Protein AF-A0A383RNN9-F1 (afdb_monomer)

pLDDT: mean 81.47, std 11.68, range [47.84, 96.94]

Organism: NCBI:txid1785162

InterPro domains:
  IPR000792 Transcription regulator LuxR, C-terminal [PF00196] (99-153)
  IPR000792 Transcription regulator LuxR, C-terminal [PR00038] (99-113)
  IPR000792 Transcription regulator LuxR, C-terminal [PR00038] (113-129)
  IPR000792 Transcription regulator LuxR, C-terminal [PR00038] (129-141)
  IPR000792 Transcription regulator LuxR, C-terminal [PS50043] (92-157)
  IPR000792 Transcription regulator LuxR, C-terminal [SM00421] (96-153)
  IPR000792 Transcription regulator LuxR, C-terminal [cd06170] (99-155)
  IPR001789 Signal transduction response regulator, receiver domain [PF00072] (10-79)
  IPR001789 Signal transduction response regulator, receiver domain [PS50110] (1-83)
  IPR011006 CheY-like superfamily [SSF52172] (11-90)
  IPR016032 Signal transduction response regulator, C-terminal effector [SSF46894] (86-159)
  IPR036388 Winged helix-like DNA-binding domain superfamily [G3DSA:1.10.10.10] (97-160)
  IPR039420 Transcriptional regulatory protein WalR-like [PTHR43214] (8-159)
  IPR058245 NreC/VraR/RcsB-like, phosphoacceptor receiver domain [cd17535] (2-84)

Secondary structure (DSSP, 8-state):
-HHHHT---S--SEEEEETT-SSS-TTHHHHHHHHH-TT-EEEEEESS--HHHHHHHHHTT--EEEETTS-HHHHHHHHHHHHTTTS-SSSS--S-----HHHHHHHHHHHTT--HHHHHHHHT--HHHHHHHHHHHHHHTT-SSHHHHHHHHHHTTS--

Solvent-accessible surface area (backbone atoms only — not comparable to full-atom values): 9432 Å² total; per-residue (Å²): 108,72,71,62,75,67,48,88,69,89,80,58,66,70,43,83,40,48,56,81,48,86,72,73,46,40,59,67,41,40,51,56,49,37,71,76,35,68,83,31,42,31,36,36,35,28,90,66,88,51,65,66,62,50,53,53,32,45,76,55,61,34,75,48,77,45,58,70,83,52,53,71,67,59,51,48,49,53,55,49,61,75,36,36,88,84,40,66,76,82,75,54,82,80,64,85,71,83,67,51,74,70,36,48,57,51,49,44,42,44,52,74,65,52,50,52,64,56,47,9,66,76,68,79,42,53,47,68,58,38,51,52,41,50,53,52,45,27,58,62,71,73,40,92,44,73,66,53,40,36,50,52,34,47,75,70,64,77,40,134

Nearest PDB structures (foldseek):
  6ifh-assembly1_A  TM=8.738E-01  e=1.481E-04  Paenisporosarcina sp. TG-14
  1zy2-assembly1_A  TM=8.550E-01  e=2.489E-04  Aquifex aeolicus
  3nns-assembly3_B  TM=8.525E-01  e=3.727E-04  Thermotoga maritima
  3rqi-assembly1_A-2  TM=5.486E-01  e=4.935E-06  Burkholderia pseudomallei 1710b
  1p2f-assembly1_A  TM=5.521E-01  e=1.569E-04  Thermotoga maritima

Structure (mmCIF, N/CA/C/O backbone):
data_AF-A0A383RNN9-F1
#
_entry.id   AF-A0A383RNN9-F1
#
loop_
_atom_site.group_PDB
_atom_site.id
_atom_site.type_symbol
_atom_site.label_atom_id
_atom_site.label_alt_id
_atom_site.label_comp_id
_atom_site.label_asym_id
_atom_site.label_entity_id
_atom_site.label_seq_id
_atom_site.pdbx_PDB_ins_code
_atom_site.Cartn_x
_atom_site.Cartn_y
_atom_site.Cartn_z
_atom_site.occupancy
_atom_site.B_iso_or_equiv
_atom_site.auth_seq_id
_atom_site.auth_comp_id
_atom_site.auth_asym_id
_atom_site.auth_atom_id
_atom_site.pdbx_PDB_model_num
ATOM 1 N N . MET A 1 1 ? -21.471 2.173 5.912 1.00 65.31 1 MET A N 1
ATOM 2 C CA . MET A 1 1 ? -21.075 0.902 6.572 1.00 65.31 1 MET A CA 1
ATOM 3 C C . MET A 1 1 ? -21.895 -0.293 6.120 1.00 65.31 1 MET A C 1
ATOM 5 O O . MET A 1 1 ? -21.310 -1.337 5.870 1.00 65.31 1 MET A O 1
ATOM 9 N N . GLU A 1 2 ? -23.207 -0.150 5.945 1.00 62.84 2 GLU A N 1
ATOM 10 C CA . GLU A 1 2 ? -24.088 -1.228 5.462 1.00 62.84 2 GLU A CA 1
ATOM 11 C C . GLU A 1 2 ? -23.604 -1.869 4.150 1.00 62.84 2 GLU A C 1
ATOM 13 O O . GLU A 1 2 ? -23.540 -3.087 4.049 1.00 62.84 2 GLU A O 1
ATOM 18 N N . GLN A 1 3 ? -23.133 -1.070 3.184 1.00 64.00 3 GLN A N 1
ATOM 19 C CA . GLN A 1 3 ? -22.551 -1.592 1.938 1.00 64.00 3 GLN A CA 1
ATOM 20 C C . GLN A 1 3 ? -21.273 -2.420 2.147 1.00 64.00 3 GLN A C 1
ATOM 22 O O . GLN A 1 3 ? -21.029 -3.360 1.397 1.00 64.00 3 GLN A O 1
ATOM 27 N N . ALA A 1 4 ? -20.467 -2.107 3.168 1.00 62.75 4 ALA A N 1
ATOM 28 C CA . ALA A 1 4 ? -19.276 -2.891 3.482 1.00 62.75 4 ALA A CA 1
ATOM 29 C C . ALA A 1 4 ? -19.662 -4.265 4.048 1.00 62.75 4 ALA A C 1
ATOM 31 O O . ALA A 1 4 ? -19.042 -5.256 3.687 1.00 62.75 4 ALA A O 1
ATOM 32 N N . LEU A 1 5 ? -20.724 -4.349 4.858 1.00 64.25 5 LEU A N 1
ATOM 33 C CA . LEU A 1 5 ? -21.243 -5.621 5.383 1.00 64.25 5 LEU A CA 1
ATOM 34 C C . LEU A 1 5 ? -21.828 -6.528 4.288 1.00 64.25 5 LEU A C 1
ATOM 36 O O . LEU A 1 5 ? -21.866 -7.744 4.458 1.00 64.25 5 LEU A O 1
ATOM 40 N N . LEU A 1 6 ? -22.242 -5.945 3.161 1.00 69.31 6 LEU A N 1
ATOM 41 C CA . LEU A 1 6 ? -22.685 -6.672 1.968 1.00 69.31 6 LEU A CA 1
ATOM 42 C C . LEU A 1 6 ? -21.517 -7.154 1.088 1.00 69.31 6 LEU A C 1
ATOM 44 O O . LEU A 1 6 ? -21.751 -7.810 0.073 1.00 69.31 6 LEU A O 1
ATOM 48 N N . CYS A 1 7 ? -20.268 -6.834 1.444 1.00 71.25 7 CYS A N 1
ATOM 49 C CA . CYS A 1 7 ? -19.098 -7.272 0.693 1.00 71.25 7 CYS A CA 1
ATOM 50 C C . CYS A 1 7 ? -18.999 -8.810 0.710 1.00 71.25 7 CYS A C 1
ATOM 52 O O . CYS A 1 7 ? -18.993 -9.403 1.792 1.00 71.25 7 CYS A O 1
ATOM 54 N N . PRO A 1 8 ? -18.852 -9.472 -0.455 1.00 70.94 8 PRO A N 1
ATOM 55 C CA . PRO A 1 8 ? -18.735 -10.929 -0.537 1.00 70.94 8 PRO A CA 1
ATOM 56 C C . PRO A 1 8 ? -17.374 -11.457 -0.048 1.00 70.94 8 PRO A C 1
ATOM 58 O O . PRO A 1 8 ? -17.100 -12.647 -0.167 1.00 70.94 8 PRO A O 1
ATOM 61 N N . CYS A 1 9 ? -16.496 -10.591 0.470 1.00 68.25 9 CYS A N 1
ATOM 62 C CA . CYS A 1 9 ? -15.192 -10.992 0.976 1.00 68.25 9 CYS A CA 1
ATOM 63 C C . CYS A 1 9 ? -15.332 -11.741 2.309 1.00 68.25 9 CYS A C 1
ATOM 65 O O . CYS A 1 9 ? -15.779 -11.179 3.312 1.00 68.25 9 CYS A O 1
ATOM 67 N N . GLU A 1 10 ? -14.917 -13.007 2.327 1.00 67.62 10 GLU A N 1
ATOM 68 C CA . GLU A 1 10 ? -14.985 -13.855 3.522 1.00 67.62 10 GLU A CA 1
ATOM 69 C C . GLU A 1 10 ? -13.901 -13.512 4.556 1.00 67.62 10 GLU A C 1
ATOM 71 O O . GLU A 1 10 ? -14.145 -13.645 5.753 1.00 67.62 10 GLU A O 1
ATOM 76 N N . ALA A 1 11 ? -12.742 -13.002 4.119 1.00 77.38 11 ALA A N 1
ATOM 77 C CA . ALA A 1 11 ? -11.606 -12.695 4.987 1.00 77.38 11 ALA A CA 1
ATOM 78 C C . ALA A 1 11 ? -11.118 -11.251 4.800 1.00 77.38 11 ALA A C 1
ATOM 80 O O . ALA A 1 11 ? -10.516 -10.897 3.784 1.00 77.38 11 ALA A O 1
ATOM 81 N N . VAL A 1 12 ? -11.352 -10.415 5.812 1.00 85.00 12 VAL A N 1
ATOM 82 C CA . VAL A 1 12 ? -10.860 -9.035 5.871 1.00 85.00 12 VAL A CA 1
ATOM 83 C C . VAL A 1 12 ? -9.862 -8.915 7.015 1.00 85.00 12 VAL A C 1
ATOM 85 O O . VAL A 1 12 ? -10.172 -9.251 8.151 1.00 85.00 12 VAL A O 1
ATOM 88 N N . HIS A 1 13 ? -8.666 -8.416 6.709 1.00 85.19 13 HIS A N 1
ATOM 89 C CA . HIS A 1 13 ? -7.578 -8.263 7.681 1.00 85.19 13 HIS A CA 1
ATOM 90 C C . HIS A 1 13 ? -7.480 -6.834 8.229 1.00 85.19 13 HIS A C 1
ATOM 92 O O . HIS A 1 13 ? -7.060 -6.629 9.364 1.00 85.19 13 HIS A O 1
ATOM 98 N N . LEU A 1 14 ? -7.891 -5.842 7.431 1.00 88.06 14 LEU A N 1
ATOM 99 C CA . LEU A 1 14 ? -7.887 -4.430 7.795 1.00 88.06 14 LEU A CA 1
ATOM 100 C C . LEU A 1 14 ? -9.132 -3.731 7.250 1.00 88.06 14 LEU A C 1
ATOM 102 O O . LEU A 1 14 ? -9.497 -3.898 6.087 1.00 88.06 14 LEU A O 1
ATOM 106 N N . LEU A 1 15 ? -9.737 -2.905 8.093 1.00 88.44 15 LEU A N 1
ATOM 107 C CA . LEU A 1 15 ? -10.866 -2.041 7.794 1.00 88.44 15 LEU A CA 1
ATOM 108 C C . LEU A 1 15 ? -10.440 -0.592 8.023 1.00 88.44 15 LEU A C 1
ATOM 110 O O . LEU A 1 15 ? -10.034 -0.231 9.126 1.00 88.44 15 LEU A O 1
ATOM 114 N N . LEU A 1 16 ? -10.553 0.232 6.981 1.00 86.81 16 LEU A N 1
ATOM 115 C CA . LEU A 1 16 ? -10.416 1.684 7.075 1.00 86.81 16 LEU A CA 1
ATOM 116 C C . LEU A 1 16 ? -11.815 2.286 7.187 1.00 86.81 16 LEU A C 1
ATOM 118 O O . LEU A 1 16 ? -12.605 2.183 6.247 1.00 86.81 16 LEU A O 1
ATOM 122 N N . VAL A 1 17 ? -12.135 2.882 8.334 1.00 84.69 17 VAL A N 1
ATOM 123 C CA . VAL A 1 17 ? -13.491 3.359 8.640 1.00 84.69 17 VAL A CA 1
ATOM 124 C C . VAL A 1 17 ? -13.475 4.860 8.861 1.00 84.69 17 VAL A C 1
ATOM 126 O O . VAL A 1 17 ? -12.834 5.356 9.779 1.00 84.69 17 VAL A O 1
ATOM 129 N N . ASP A 1 18 ? -14.194 5.600 8.028 1.00 82.12 18 ASP A N 1
ATOM 130 C CA . ASP A 1 18 ? -14.348 7.040 8.204 1.00 82.12 18 ASP A CA 1
ATOM 131 C C . ASP A 1 18 ? -15.207 7.353 9.443 1.00 82.12 18 ASP A C 1
ATOM 133 O O . ASP A 1 18 ? -16.307 6.819 9.591 1.00 82.12 18 ASP A O 1
ATOM 137 N N . VAL A 1 19 ? -14.720 8.233 10.323 1.00 74.25 19 VAL A N 1
ATOM 138 C CA . VAL A 1 19 ? -15.441 8.662 11.538 1.00 74.25 19 VAL A CA 1
ATOM 139 C C . VAL A 1 19 ? -16.725 9.433 11.203 1.00 74.25 19 VAL A C 1
ATOM 141 O O . VAL A 1 19 ? -17.685 9.384 11.967 1.00 74.25 19 VAL A O 1
ATOM 144 N N . GLN A 1 20 ? -16.760 10.131 10.063 1.00 69.31 20 GLN A N 1
ATOM 145 C CA . GLN A 1 20 ? -17.871 10.996 9.644 1.00 69.31 20 GLN A CA 1
ATOM 146 C C . GLN A 1 20 ? -18.803 10.341 8.613 1.00 69.31 20 GLN A C 1
ATOM 148 O O . GLN A 1 20 ? -19.512 11.043 7.895 1.00 69.31 20 GLN A O 1
ATOM 153 N N . LEU A 1 21 ? -18.812 9.011 8.502 1.00 66.38 21 LEU A N 1
ATOM 154 C CA . LEU A 1 21 ? -19.793 8.324 7.659 1.00 66.38 21 LEU A CA 1
ATOM 155 C C . LEU A 1 21 ? -21.216 8.602 8.171 1.00 66.38 21 LEU A C 1
ATOM 157 O O . LEU A 1 21 ? -21.563 8.217 9.285 1.00 66.38 21 LEU A O 1
ATOM 161 N N . GLU A 1 22 ? -22.035 9.261 7.346 1.00 51.06 22 GLU A N 1
ATOM 162 C CA . GLU A 1 22 ? -23.464 9.453 7.610 1.00 51.06 22 GLU A CA 1
ATOM 163 C C . GLU A 1 22 ? -24.179 8.087 7.674 1.00 51.06 22 GLU A C 1
ATOM 165 O O . GLU A 1 22 ? -23.984 7.229 6.806 1.00 51.06 22 GLU A O 1
ATOM 170 N N . GLY A 1 23 ? -24.987 7.867 8.718 1.00 60.28 23 GLY A N 1
ATOM 171 C CA . GLY A 1 23 ? -25.663 6.594 9.001 1.00 60.28 23 GLY A CA 1
ATOM 172 C C . GLY A 1 23 ? -25.393 6.101 10.426 1.00 60.28 23 GLY A C 1
ATOM 173 O O . GLY A 1 23 ? -25.299 6.914 11.343 1.00 60.28 23 GLY A O 1
ATOM 174 N N . LEU A 1 24 ? -25.269 4.777 10.615 1.00 56.41 24 LEU A N 1
ATOM 175 C CA . LEU A 1 24 ? -24.720 4.184 11.849 1.00 56.41 24 LEU A CA 1
ATOM 176 C C . LEU A 1 24 ? -23.430 4.923 12.206 1.00 56.41 24 LEU A C 1
ATOM 178 O O . LEU A 1 24 ? -22.524 4.976 11.367 1.00 56.41 24 LEU A O 1
ATOM 182 N N . SER A 1 25 ? -23.355 5.508 13.404 1.00 64.06 25 SER A N 1
ATOM 183 C CA . SER A 1 25 ? -22.188 6.306 13.776 1.00 64.06 25 SER A CA 1
ATOM 184 C C . SER A 1 25 ? -20.930 5.448 13.620 1.00 64.06 25 SER A C 1
ATOM 186 O O . SER A 1 25 ? -20.942 4.256 13.944 1.00 64.06 25 SER A O 1
ATOM 188 N N . GLY A 1 26 ? -19.838 6.023 13.101 1.00 61.16 26 GLY A N 1
ATOM 189 C CA . GLY A 1 26 ? -18.608 5.272 12.815 1.00 61.16 26 GLY A CA 1
ATOM 190 C C . GLY A 1 26 ? -18.100 4.442 14.004 1.00 61.16 26 GLY A C 1
ATOM 191 O O . GLY A 1 26 ? -17.418 3.449 13.787 1.00 61.16 26 GLY A O 1
ATOM 192 N N . LEU A 1 27 ? -18.490 4.805 15.235 1.00 66.75 27 LEU A N 1
ATOM 193 C CA . LEU A 1 27 ? -18.241 4.088 16.488 1.00 66.75 27 LEU A CA 1
ATOM 194 C C . LEU A 1 27 ? -19.153 2.864 16.701 1.00 66.75 27 LEU A C 1
ATOM 196 O O . LEU A 1 27 ? -18.645 1.770 16.937 1.00 66.75 27 LEU A O 1
ATOM 200 N N . GLU A 1 28 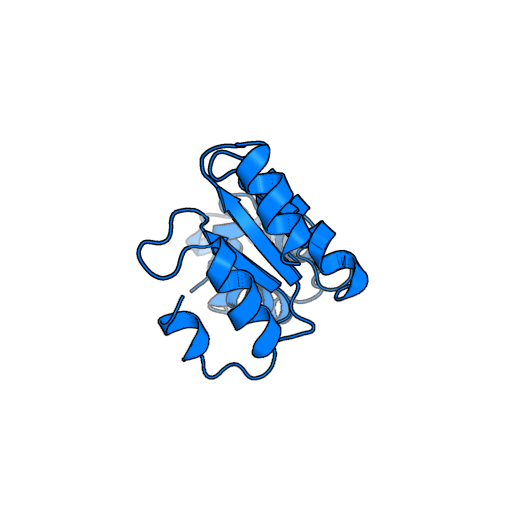? -20.479 3.004 16.577 1.00 71.44 28 GLU A N 1
ATOM 201 C CA . GLU A 1 28 ? -21.433 1.870 16.640 1.00 71.44 28 GLU A CA 1
ATOM 202 C C . GLU A 1 28 ? -21.135 0.832 15.555 1.00 71.44 28 GLU A C 1
ATOM 204 O O . GLU A 1 28 ? -21.287 -0.379 15.729 1.00 71.44 28 GLU A O 1
ATOM 209 N N . GLY A 1 29 ? -20.630 1.331 14.436 1.00 75.81 29 GLY A N 1
ATOM 210 C CA . GLY A 1 29 ? -20.143 0.542 13.341 1.00 75.81 29 GLY A CA 1
ATOM 211 C C . GLY A 1 29 ? -18.996 -0.414 13.666 1.00 75.81 29 GLY A C 1
ATOM 212 O O . GLY A 1 29 ? -18.948 -1.507 13.100 1.00 75.81 29 GLY A O 1
ATOM 213 N N . ILE A 1 30 ? -18.081 -0.036 14.565 1.00 81.00 30 ILE A N 1
ATOM 214 C CA . ILE A 1 30 ? -16.917 -0.867 14.916 1.00 81.00 30 ILE A CA 1
ATOM 215 C C . ILE A 1 30 ? -17.392 -2.194 15.502 1.00 81.00 30 ILE A C 1
ATOM 217 O O . ILE A 1 30 ? -16.905 -3.248 15.097 1.00 81.00 30 ILE A O 1
ATOM 221 N N . ALA A 1 31 ? -18.386 -2.155 16.393 1.00 79.94 31 ALA A N 1
ATOM 222 C CA . ALA A 1 31 ? -18.934 -3.352 17.021 1.00 79.94 31 ALA A CA 1
ATOM 223 C C . ALA A 1 31 ? -19.532 -4.319 15.984 1.00 79.94 31 ALA A C 1
ATOM 225 O O . ALA A 1 31 ? -19.246 -5.515 16.014 1.00 79.94 31 ALA A O 1
ATOM 226 N N . LEU A 1 32 ? -20.295 -3.801 15.015 1.00 81.50 32 LEU A N 1
ATOM 227 C CA . LEU A 1 32 ? -20.882 -4.606 13.936 1.00 81.50 32 LEU A CA 1
ATOM 228 C C . LEU A 1 32 ? -19.814 -5.196 13.006 1.00 81.50 32 LEU A C 1
ATOM 230 O O . LEU A 1 32 ? -19.891 -6.363 12.617 1.00 81.50 32 LEU A O 1
ATOM 234 N N . LEU A 1 33 ? -18.791 -4.408 12.670 1.00 84.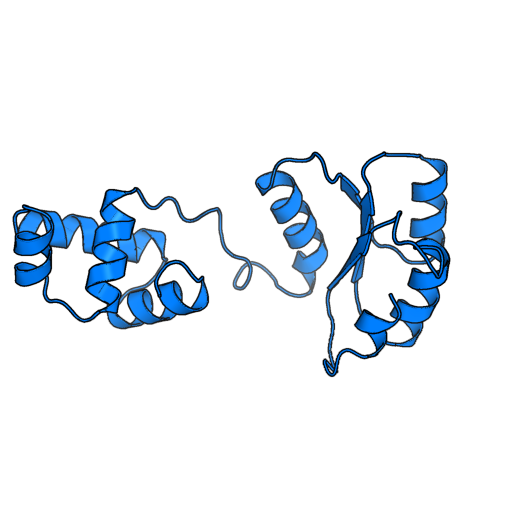62 33 LEU A N 1
ATOM 235 C CA . LEU A 1 33 ? -17.665 -4.871 11.861 1.00 84.62 33 LEU A CA 1
ATOM 236 C C . LEU A 1 33 ? -16.877 -5.970 12.572 1.00 84.62 33 LEU A C 1
ATOM 238 O O . LEU A 1 33 ? -16.565 -6.984 11.955 1.00 84.62 33 LEU A O 1
ATOM 242 N N . LYS A 1 34 ? -16.609 -5.801 13.869 1.00 82.69 34 LYS A N 1
ATOM 243 C CA . LYS A 1 34 ? -15.944 -6.803 14.706 1.00 82.69 34 LYS A CA 1
ATOM 244 C C . LYS A 1 34 ? -16.790 -8.059 14.897 1.00 82.69 34 LYS A C 1
ATOM 246 O O . LYS A 1 34 ? -16.234 -9.146 14.976 1.00 82.69 34 LYS A O 1
ATOM 251 N N . GLN A 1 35 ? -18.116 -7.955 14.908 1.00 84.75 35 GLN A N 1
ATOM 252 C CA . GLN A 1 35 ? -18.985 -9.132 14.936 1.00 84.75 35 GLN A CA 1
ATOM 253 C C . GLN A 1 35 ? -18.879 -9.951 13.639 1.00 84.75 35 GLN A C 1
ATOM 255 O O . GLN A 1 35 ? -18.911 -11.180 13.684 1.00 84.75 35 GLN A O 1
ATOM 260 N N . ARG A 1 36 ? -18.747 -9.284 12.483 1.00 85.12 36 ARG A N 1
ATOM 261 C CA . ARG A 1 36 ? -18.620 -9.952 11.178 1.00 85.12 36 ARG A CA 1
ATOM 262 C C . ARG A 1 36 ? -17.208 -10.471 10.909 1.00 85.12 36 ARG A C 1
ATOM 264 O O . ARG A 1 36 ? -17.067 -11.586 10.412 1.00 85.12 36 ARG A O 1
ATOM 271 N N . TRP A 1 37 ? -16.193 -9.678 11.237 1.00 88.44 37 TRP A N 1
ATOM 272 C CA . TRP A 1 37 ? -14.777 -10.004 11.079 1.00 88.44 37 TRP A CA 1
ATOM 273 C C . TRP A 1 37 ? -14.024 -9.749 12.399 1.00 88.44 37 TRP A C 1
ATOM 275 O O . TRP A 1 37 ? -13.409 -8.693 12.565 1.00 88.44 37 TRP A O 1
ATOM 285 N N . PRO A 1 38 ? -14.050 -10.705 13.348 1.00 86.62 38 PRO A N 1
ATOM 286 C CA . PRO A 1 38 ? -13.451 -10.535 14.680 1.00 86.62 38 PRO A CA 1
ATOM 287 C C . PRO A 1 38 ? -11.954 -10.209 14.650 1.00 86.62 38 PRO A C 1
ATOM 289 O O . PRO A 1 38 ? -11.483 -9.315 15.362 1.00 86.62 38 PRO A O 1
ATOM 292 N N . GLU A 1 39 ? -11.236 -10.877 13.747 1.00 86.19 39 GLU A N 1
ATOM 293 C CA . GLU A 1 39 ? -9.788 -10.747 13.553 1.00 86.19 39 GLU A CA 1
ATOM 294 C C . GLU A 1 39 ? -9.395 -9.503 12.738 1.00 86.19 39 GLU A C 1
ATOM 296 O O . GLU A 1 39 ? -8.220 -9.142 12.678 1.00 86.19 39 GLU A O 1
ATOM 301 N N . ALA A 1 40 ? -10.354 -8.810 12.109 1.00 88.25 40 ALA A N 1
ATOM 302 C CA . ALA A 1 40 ? -10.041 -7.639 11.302 1.00 88.25 40 ALA A CA 1
ATOM 303 C C . ALA A 1 40 ? -9.549 -6.492 12.184 1.00 88.25 40 ALA A C 1
ATOM 305 O O . ALA A 1 40 ? -10.188 -6.100 13.168 1.00 88.25 40 ALA A O 1
ATOM 306 N N . LYS A 1 41 ? -8.432 -5.891 11.798 1.00 88.81 41 LYS A N 1
ATOM 307 C CA . LYS A 1 41 ? -7.927 -4.664 12.406 1.00 88.81 41 LYS A CA 1
ATOM 308 C C . LYS A 1 41 ? -8.776 -3.495 11.925 1.00 88.81 41 LYS A C 1
ATOM 310 O O . LYS A 1 41 ? -9.094 -3.416 10.744 1.00 88.81 41 LYS A O 1
ATOM 315 N N . VAL A 1 42 ? -9.163 -2.590 12.820 1.00 88.94 42 VAL A N 1
ATOM 316 C CA . VAL A 1 42 ? -10.001 -1.433 12.469 1.00 88.94 42 VAL A CA 1
ATOM 317 C C . VAL A 1 42 ? -9.194 -0.161 12.687 1.00 88.94 42 VAL A C 1
ATOM 319 O O . VAL A 1 42 ? -8.851 0.159 13.821 1.00 88.94 42 VAL A O 1
ATOM 322 N N . LEU A 1 43 ? -8.882 0.557 11.612 1.00 89.00 43 LEU A N 1
ATOM 323 C CA . LEU A 1 43 ? -8.263 1.879 11.667 1.00 89.00 43 LEU A CA 1
ATOM 324 C C . LEU A 1 43 ? -9.301 2.932 11.292 1.00 89.00 43 LEU A C 1
ATOM 326 O O . LEU A 1 43 ? -9.907 2.884 10.219 1.00 89.00 43 LEU A O 1
ATOM 330 N N . MET A 1 44 ? -9.487 3.898 12.180 1.00 85.69 44 MET A N 1
ATOM 331 C CA . MET A 1 44 ? -10.413 4.998 11.966 1.00 85.69 44 MET A CA 1
ATOM 332 C C . MET A 1 44 ? -9.743 6.095 11.141 1.00 85.69 44 MET A C 1
ATOM 334 O O . MET A 1 44 ? -8.589 6.439 11.367 1.00 85.69 44 MET A O 1
ATOM 338 N N . VAL A 1 45 ? -10.465 6.681 10.197 1.00 85.94 45 VAL A N 1
ATOM 339 C CA . VAL A 1 45 ? -9.977 7.746 9.322 1.00 85.94 45 VAL A CA 1
ATOM 340 C C . VAL A 1 45 ? -10.754 9.017 9.640 1.00 85.94 45 VAL A C 1
ATOM 342 O O . VAL A 1 45 ? -11.969 9.075 9.454 1.00 85.94 45 VAL A O 1
ATOM 345 N N . SER A 1 46 ? -10.068 10.052 10.125 1.00 80.56 46 SER A N 1
ATOM 346 C CA . SER A 1 46 ? -10.710 11.288 10.592 1.00 80.56 46 SER A CA 1
ATOM 347 C C . SER A 1 46 ? -10.073 12.542 10.003 1.00 80.56 46 SER A C 1
ATOM 349 O O . SER A 1 46 ? -8.873 12.585 9.746 1.00 80.56 46 SER A O 1
ATOM 351 N N . ALA A 1 47 ? -10.880 13.585 9.800 1.00 75.12 47 ALA A N 1
ATOM 352 C CA . ALA A 1 47 ? -10.387 14.920 9.458 1.00 75.12 47 ALA A CA 1
ATOM 353 C C . ALA A 1 47 ? -9.900 15.707 10.692 1.00 75.12 47 ALA A C 1
ATOM 355 O O . ALA A 1 47 ? -9.114 16.640 10.544 1.00 75.12 47 ALA A O 1
ATOM 356 N N . SER A 1 48 ? -10.348 15.335 11.896 1.00 69.50 48 SER A N 1
ATOM 357 C CA . SER A 1 48 ? -9.966 15.957 13.169 1.00 69.50 48 SER A CA 1
ATOM 358 C C . SER A 1 48 ? -9.484 14.913 14.181 1.00 69.50 48 SER A C 1
ATOM 360 O O . SER A 1 48 ? -9.947 13.772 14.195 1.00 69.50 48 SER A O 1
ATOM 362 N N . GLN A 1 49 ? -8.550 15.304 15.046 1.00 66.75 49 GLN A N 1
ATOM 363 C CA . GLN A 1 49 ? -8.021 14.465 16.128 1.00 66.75 49 GLN A CA 1
ATOM 364 C C . GLN A 1 49 ? -8.731 14.779 17.450 1.00 66.75 49 GLN A C 1
ATOM 366 O O . GLN A 1 49 ? -8.103 15.181 18.427 1.00 66.75 49 GLN A O 1
ATOM 371 N N . ASP A 1 50 ? -10.061 14.678 17.469 1.00 76.62 50 ASP A N 1
ATOM 372 C CA . ASP A 1 50 ? -10.806 14.843 18.718 1.00 76.62 50 ASP A CA 1
ATOM 373 C C . ASP A 1 50 ? -10.462 13.695 19.679 1.00 76.62 50 ASP A C 1
ATOM 375 O O . ASP A 1 50 ? -10.804 12.536 19.435 1.00 76.62 50 ASP A O 1
ATOM 379 N N . ALA A 1 51 ? -9.795 14.033 20.784 1.00 76.50 51 ALA A N 1
ATOM 380 C CA . ALA A 1 51 ? -9.324 13.078 21.778 1.00 76.50 51 ALA A CA 1
ATOM 381 C C . ALA A 1 51 ? -10.451 12.204 22.355 1.00 76.50 51 ALA A C 1
ATOM 383 O O . ALA A 1 51 ? -10.222 11.026 22.627 1.00 76.50 51 ALA A O 1
ATOM 384 N N . LYS A 1 52 ? -11.674 12.738 22.493 1.00 78.88 52 LYS A N 1
ATOM 385 C CA . LYS A 1 52 ? -12.809 11.968 23.027 1.00 78.88 52 LYS A CA 1
ATOM 386 C C . LYS A 1 52 ? -13.276 10.901 22.049 1.00 78.88 52 LYS A C 1
ATOM 388 O O . LYS A 1 52 ? -13.513 9.766 22.450 1.00 78.88 52 LYS A O 1
ATOM 393 N N . LEU A 1 53 ? -13.372 11.249 20.765 1.00 76.00 53 LEU A N 1
ATOM 394 C CA . LEU A 1 53 ? -13.704 10.280 19.718 1.00 76.00 53 LEU A CA 1
ATOM 395 C C . LEU A 1 53 ? -12.613 9.214 19.595 1.00 76.00 53 LEU A C 1
ATOM 397 O O . LEU A 1 53 ? -12.917 8.043 19.366 1.00 76.00 53 LEU A O 1
ATOM 401 N N . MET A 1 54 ? -11.354 9.613 19.791 1.00 77.69 54 MET A N 1
ATOM 402 C CA . MET A 1 54 ? -10.228 8.687 19.782 1.00 77.69 54 MET A CA 1
ATOM 403 C C . MET A 1 54 ? -10.315 7.649 20.896 1.00 77.69 54 MET A C 1
ATOM 405 O O . MET A 1 54 ? -10.269 6.448 20.631 1.00 77.69 54 MET A O 1
ATOM 409 N N . GLU A 1 55 ? -10.503 8.105 22.130 1.00 80.94 55 GLU A N 1
ATOM 410 C CA . GLU A 1 55 ? -10.644 7.239 23.300 1.00 80.94 55 GLU A CA 1
ATOM 411 C C . GLU A 1 55 ? -11.839 6.279 23.166 1.00 80.94 55 GLU A C 1
ATOM 413 O O . GLU A 1 55 ? -11.725 5.078 23.437 1.00 80.94 55 GLU A O 1
ATOM 418 N N . GLN A 1 56 ? -12.973 6.783 22.673 1.00 78.94 56 GLN A N 1
ATOM 419 C CA . GLN A 1 56 ? -14.173 5.977 22.457 1.00 78.94 56 GLN A CA 1
ATOM 420 C C . GLN A 1 56 ? -13.960 4.876 21.414 1.00 78.94 56 GLN A C 1
ATOM 422 O O . GLN A 1 56 ? -14.333 3.730 21.662 1.00 78.94 56 GLN A O 1
ATOM 427 N N . ALA A 1 57 ? -13.339 5.172 20.269 1.00 79.88 57 ALA A N 1
ATOM 428 C CA . ALA A 1 57 ? -13.121 4.146 19.250 1.00 79.88 57 ALA A CA 1
ATOM 429 C C . ALA A 1 57 ? -12.141 3.066 19.711 1.00 79.88 57 ALA A C 1
ATOM 431 O O . ALA A 1 57 ? -12.369 1.888 19.440 1.00 79.88 57 ALA A O 1
ATOM 432 N N . LEU A 1 58 ? -11.073 3.450 20.420 1.00 82.56 58 LEU A N 1
ATOM 433 C CA . LEU A 1 58 ? -10.119 2.494 20.988 1.00 82.56 58 LEU A CA 1
ATOM 434 C C . LEU A 1 58 ? -10.822 1.543 21.965 1.00 82.56 58 LEU A C 1
ATOM 436 O O . LEU A 1 58 ? -10.644 0.330 21.882 1.00 82.56 58 LEU A O 1
ATOM 440 N N . THR A 1 59 ? -11.693 2.078 22.825 1.00 83.44 59 THR A N 1
ATOM 441 C CA . THR A 1 59 ? -12.496 1.278 23.768 1.00 83.44 59 THR A CA 1
ATOM 442 C C . THR A 1 59 ? -13.422 0.289 23.051 1.00 83.44 59 THR A C 1
ATOM 444 O O . THR A 1 59 ? -13.655 -0.814 23.540 1.00 83.44 59 THR A O 1
ATOM 447 N N . LEU A 1 60 ? -13.920 0.653 21.867 1.00 81.75 60 LEU A N 1
ATOM 448 C CA . LEU A 1 60 ? -14.778 -0.192 21.031 1.00 81.75 60 LEU A CA 1
ATOM 449 C C . LEU A 1 60 ? -14.000 -1.182 20.144 1.00 81.75 60 LEU A C 1
ATOM 451 O O . LEU A 1 60 ? -14.614 -1.936 19.389 1.00 81.75 60 LEU A O 1
ATOM 455 N N . GLY A 1 61 ? -12.668 -1.216 20.238 1.00 81.81 61 GLY A N 1
ATOM 456 C CA . GLY A 1 61 ? -11.822 -2.178 19.530 1.00 81.81 61 GLY A CA 1
ATOM 457 C C . GLY A 1 61 ? -11.218 -1.670 18.220 1.00 81.81 61 GLY A C 1
ATOM 458 O O . GLY A 1 61 ? -10.745 -2.484 17.418 1.00 81.81 61 GLY A O 1
ATOM 459 N N . ALA A 1 62 ? -11.207 -0.353 17.989 1.00 85.62 62 ALA A N 1
ATOM 460 C CA . ALA A 1 62 ? -10.319 0.228 16.989 1.00 85.62 62 ALA A CA 1
ATOM 461 C C . ALA A 1 62 ? -8.856 0.045 17.410 1.00 85.62 62 ALA A C 1
ATOM 463 O O . ALA A 1 62 ? -8.501 0.142 18.580 1.00 85.62 62 ALA A O 1
ATOM 464 N N . MET A 1 63 ? -7.998 -0.187 16.426 1.00 85.81 63 MET A N 1
ATOM 465 C CA . MET A 1 63 ? -6.553 -0.269 16.599 1.00 85.81 63 MET A CA 1
ATOM 466 C C . MET A 1 63 ? -5.902 1.113 16.678 1.00 85.81 63 MET A C 1
ATOM 468 O O . MET A 1 63 ? -4.864 1.269 17.312 1.00 85.81 63 MET A O 1
ATOM 472 N N . GLY A 1 64 ? -6.481 2.112 16.012 1.00 83.44 64 GLY A N 1
ATOM 473 C CA . GLY A 1 64 ? -5.870 3.430 15.905 1.00 83.44 64 GLY A CA 1
ATOM 474 C C . GLY A 1 64 ? -6.578 4.348 14.919 1.00 83.44 64 GLY A C 1
ATOM 475 O O . GLY A 1 64 ? -7.662 4.036 14.417 1.00 83.44 64 GLY A O 1
ATOM 476 N N . PHE A 1 65 ? -5.941 5.488 14.657 1.00 84.44 65 PHE A N 1
ATOM 477 C CA . PHE A 1 65 ? -6.478 6.581 13.853 1.00 84.44 65 PHE A CA 1
ATOM 478 C C . PHE A 1 65 ? -5.485 7.044 12.799 1.00 84.44 65 PHE A C 1
ATOM 480 O O . PHE A 1 65 ? -4.305 7.184 13.089 1.00 84.44 65 PHE A O 1
ATOM 487 N N . ILE A 1 66 ? -5.999 7.361 11.616 1.00 85.50 66 ILE A N 1
ATOM 488 C CA . ILE A 1 66 ? -5.284 8.003 10.519 1.00 85.50 66 ILE A CA 1
ATOM 489 C C . ILE A 1 66 ? -5.933 9.362 10.261 1.00 85.50 66 ILE A C 1
ATOM 491 O O . ILE A 1 66 ? -7.160 9.482 10.154 1.00 85.50 66 ILE A O 1
ATOM 495 N N . CYS A 1 67 ? -5.108 10.395 10.114 1.00 82.38 67 CYS A N 1
ATOM 496 C CA . CYS A 1 67 ? -5.590 11.720 9.755 1.00 82.38 67 CYS A CA 1
ATOM 497 C C . CYS A 1 67 ? -5.732 11.842 8.230 1.00 82.38 67 CYS A C 1
ATOM 499 O O . CYS A 1 67 ? -4.779 11.609 7.490 1.00 82.38 67 CYS A O 1
ATOM 501 N N . LYS A 1 68 ? -6.901 12.268 7.736 1.00 82.38 68 LYS A N 1
ATOM 502 C CA . LYS A 1 68 ? -7.174 12.436 6.290 1.00 82.38 68 LYS A CA 1
ATOM 503 C C . LYS A 1 68 ? -6.256 13.450 5.605 1.00 82.38 68 LYS A C 1
ATOM 505 O O . LYS A 1 68 ? -6.111 13.418 4.389 1.00 82.38 68 LYS A O 1
ATOM 510 N N . THR A 1 69 ? -5.682 14.370 6.374 1.00 80.81 69 THR A N 1
ATOM 511 C CA . THR A 1 69 ? -4.795 15.431 5.880 1.00 80.81 69 THR A CA 1
ATOM 512 C C . THR A 1 69 ? -3.318 15.041 5.904 1.00 80.81 69 THR A C 1
ATOM 514 O O . THR A 1 69 ? -2.476 15.832 5.479 1.00 80.81 69 THR A O 1
ATOM 517 N N . GLU A 1 70 ? -2.975 13.847 6.398 1.00 79.06 70 GLU A N 1
ATOM 518 C CA . GLU A 1 70 ? -1.598 13.365 6.353 1.00 79.06 70 GLU A CA 1
ATOM 519 C C . GLU A 1 70 ? -1.141 13.046 4.932 1.00 79.06 70 GLU A C 1
ATOM 521 O O . GLU A 1 70 ? -1.930 12.767 4.028 1.00 79.06 70 GLU A O 1
ATOM 526 N N . SER A 1 71 ? 0.179 13.077 4.734 1.00 81.00 71 SER A N 1
ATOM 527 C CA . SER A 1 71 ? 0.756 12.71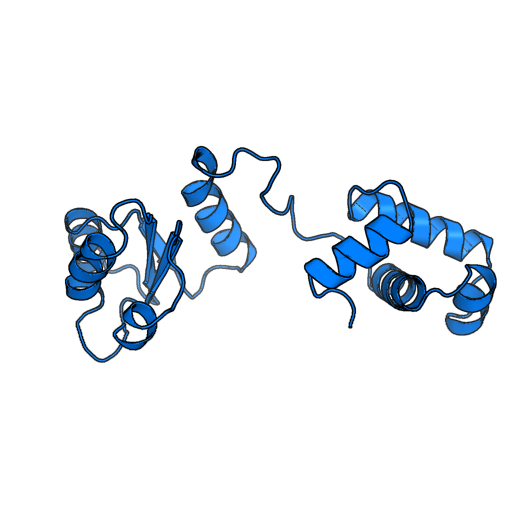2 3.449 1.00 81.00 71 SER A CA 1
ATOM 528 C C . SER A 1 71 ? 0.474 11.237 3.121 1.00 81.00 71 SER A C 1
ATOM 530 O O . SER A 1 71 ? 0.440 10.395 4.025 1.00 81.00 71 SER A O 1
ATOM 532 N N . PRO A 1 72 ? 0.354 10.873 1.831 1.00 78.94 72 PRO A N 1
ATOM 533 C CA . PRO A 1 72 ? 0.166 9.481 1.425 1.00 78.94 72 PRO A CA 1
ATOM 534 C C . PRO A 1 72 ? 1.225 8.531 2.001 1.00 78.94 72 PRO A C 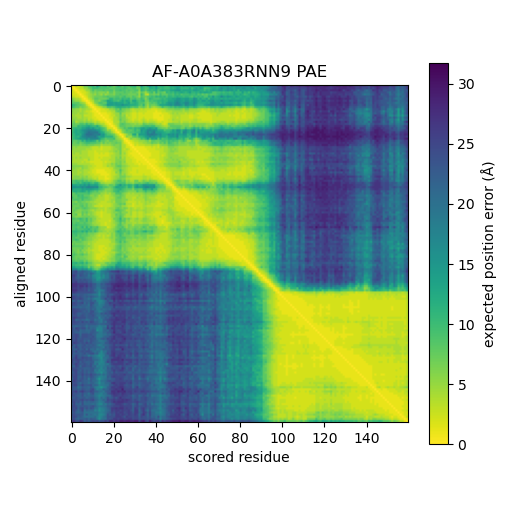1
ATOM 536 O O . PRO A 1 72 ? 0.924 7.388 2.327 1.00 78.94 72 PRO A O 1
ATOM 539 N N . GLN A 1 73 ? 2.463 9.005 2.177 1.00 74.94 73 GLN A N 1
ATOM 540 C CA . GLN A 1 73 ? 3.554 8.224 2.763 1.00 74.94 73 GLN A CA 1
ATOM 541 C C . GLN A 1 73 ? 3.323 7.929 4.252 1.00 74.94 73 GLN A C 1
ATOM 543 O O . GLN A 1 73 ? 3.583 6.812 4.692 1.00 74.94 73 GLN A O 1
ATOM 548 N N . ARG A 1 74 ? 2.816 8.904 5.021 1.00 77.75 74 ARG A N 1
ATOM 549 C CA . ARG A 1 74 ? 2.432 8.728 6.434 1.00 77.75 74 ARG A CA 1
ATOM 550 C C . ARG A 1 74 ? 1.269 7.751 6.577 1.00 77.75 74 ARG A C 1
ATOM 552 O O . ARG A 1 74 ? 1.291 6.914 7.474 1.00 77.75 74 ARG A O 1
ATOM 559 N N . LEU A 1 75 ? 0.281 7.847 5.691 1.00 82.50 75 LEU A N 1
ATOM 560 C CA . LEU A 1 75 ? -0.873 6.949 5.677 1.00 82.50 75 LEU A CA 1
ATOM 561 C C . LEU A 1 75 ? -0.441 5.508 5.375 1.00 82.50 75 LEU A C 1
ATOM 563 O O . LEU A 1 75 ? -0.815 4.584 6.094 1.00 82.50 75 LEU A O 1
ATOM 567 N N . LEU A 1 76 ? 0.402 5.321 4.356 1.00 81.12 76 LEU A N 1
ATOM 568 C CA . LEU A 1 76 ? 0.956 4.009 4.022 1.00 81.12 76 LEU A CA 1
ATOM 569 C C . LEU A 1 76 ? 1.783 3.429 5.168 1.00 81.12 76 LEU A C 1
ATOM 571 O O . LEU A 1 76 ? 1.636 2.246 5.457 1.00 81.12 76 LEU A O 1
ATOM 575 N N . ALA A 1 77 ? 2.608 4.239 5.837 1.00 79.12 77 ALA A N 1
ATOM 576 C CA . ALA A 1 77 ? 3.396 3.787 6.981 1.00 79.12 77 ALA A CA 1
ATOM 577 C C . ALA A 1 77 ? 2.506 3.253 8.116 1.00 79.12 77 ALA A C 1
ATOM 579 O O . ALA A 1 77 ? 2.760 2.162 8.609 1.00 79.12 77 ALA A O 1
ATOM 580 N N . GLN A 1 78 ? 1.421 3.956 8.455 1.00 82.69 78 GLN A N 1
ATOM 581 C CA . GLN A 1 78 ? 0.487 3.529 9.506 1.00 82.69 78 GLN A CA 1
ATOM 582 C C . GLN A 1 78 ? -0.284 2.257 9.140 1.00 82.69 78 GLN A C 1
ATOM 584 O O . GLN A 1 78 ? -0.462 1.376 9.975 1.00 82.69 78 GLN A O 1
ATOM 589 N N . ILE A 1 79 ? -0.714 2.126 7.882 1.00 84.81 79 ILE A N 1
ATOM 590 C CA . ILE A 1 79 ? -1.346 0.890 7.395 1.00 84.81 79 ILE A CA 1
ATOM 591 C C . ILE A 1 79 ? -0.361 -0.281 7.456 1.00 84.81 79 ILE A C 1
ATOM 593 O O . ILE A 1 79 ? -0.723 -1.376 7.873 1.00 84.81 79 ILE A O 1
ATOM 597 N N . THR A 1 80 ? 0.882 -0.042 7.040 1.00 82.19 80 THR A N 1
ATOM 598 C CA . THR A 1 80 ? 1.963 -1.036 7.032 1.00 82.19 80 THR A CA 1
ATOM 599 C C . THR A 1 80 ? 2.274 -1.500 8.450 1.00 82.19 80 THR A C 1
ATOM 601 O O . THR A 1 80 ? 2.328 -2.698 8.700 1.00 82.19 80 THR A O 1
ATOM 604 N N . GLU A 1 81 ? 2.405 -0.562 9.388 1.00 82.62 81 GLU A N 1
ATOM 605 C CA . GLU A 1 81 ? 2.624 -0.836 10.809 1.00 82.62 81 GLU A CA 1
ATOM 606 C C . GLU A 1 81 ? 1.471 -1.642 11.412 1.00 82.62 81 GLU A C 1
ATOM 608 O O . GLU A 1 81 ? 1.699 -2.666 12.054 1.00 82.62 81 GLU A O 1
ATOM 613 N N . ALA A 1 82 ? 0.227 -1.249 11.128 1.00 83.56 82 ALA A N 1
ATOM 614 C CA . ALA A 1 82 ? -0.949 -1.980 11.584 1.00 83.56 82 ALA A CA 1
ATOM 615 C C . ALA A 1 82 ? -1.003 -3.413 11.041 1.00 83.56 82 ALA A C 1
ATOM 617 O O . ALA A 1 82 ? -1.609 -4.272 11.668 1.00 83.56 82 ALA A O 1
ATOM 618 N N . LEU A 1 83 ? -0.387 -3.689 9.894 1.00 83.69 83 LEU A N 1
ATOM 619 C CA . LEU A 1 83 ? -0.395 -4.994 9.238 1.00 83.69 83 LEU A CA 1
ATOM 620 C C . LEU A 1 83 ? 0.886 -5.813 9.446 1.00 83.69 83 LEU A C 1
ATOM 622 O O . LEU A 1 83 ? 0.962 -6.931 8.939 1.00 83.69 83 LEU A O 1
ATOM 626 N N . ALA A 1 84 ? 1.881 -5.288 10.161 1.00 80.25 84 ALA A N 1
ATOM 627 C CA . ALA A 1 84 ? 3.233 -5.847 10.196 1.00 80.25 84 ALA A CA 1
ATOM 628 C C . ALA A 1 84 ? 3.323 -7.269 10.787 1.00 80.25 84 ALA A C 1
ATOM 630 O O . ALA A 1 84 ? 4.183 -8.052 10.396 1.00 80.25 84 ALA A O 1
ATOM 631 N N . ASP A 1 85 ? 2.430 -7.617 11.709 1.00 78.62 85 ASP A N 1
ATOM 632 C CA . ASP A 1 85 ? 2.291 -8.952 12.307 1.00 78.62 85 ASP A CA 1
ATOM 633 C C . ASP A 1 85 ? 1.606 -9.972 11.380 1.00 78.62 85 ASP A C 1
ATOM 635 O O . ASP A 1 85 ? 1.896 -11.164 11.454 1.00 78.62 85 ASP A O 1
ATOM 639 N N . LEU A 1 86 ? 0.713 -9.510 10.503 1.00 74.00 86 LEU A N 1
ATOM 640 C CA . LEU A 1 86 ? -0.009 -10.335 9.530 1.00 74.00 86 LEU A CA 1
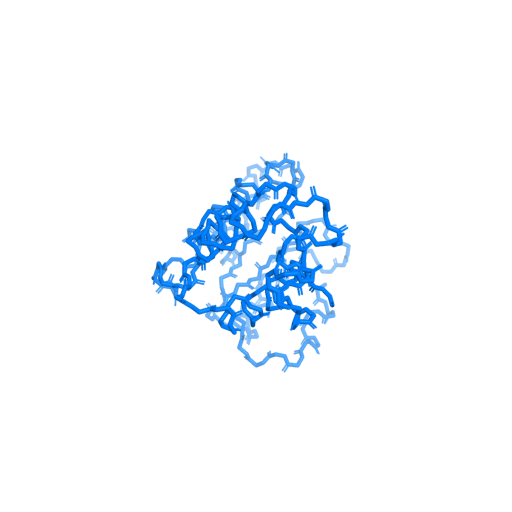ATOM 641 C C . LEU A 1 86 ? 0.782 -10.514 8.229 1.00 74.00 86 LEU A C 1
ATOM 643 O O . LEU A 1 86 ? 0.678 -11.547 7.569 1.00 74.00 86 LEU A O 1
ATOM 647 N N . TRP A 1 87 ? 1.586 -9.515 7.870 1.00 67.56 87 TRP A N 1
ATOM 648 C CA . TRP A 1 87 ? 2.441 -9.507 6.688 1.00 67.56 87 TRP A CA 1
ATOM 649 C C . TRP A 1 87 ? 3.857 -9.056 7.053 1.00 67.56 87 TRP A C 1
ATOM 651 O O . TRP A 1 87 ? 4.230 -7.920 6.752 1.00 67.56 87 TRP A O 1
ATOM 661 N N . PRO A 1 88 ? 4.673 -9.932 7.663 1.00 58.59 88 PRO A N 1
ATOM 662 C CA . PRO A 1 88 ? 6.066 -9.618 7.952 1.00 58.59 88 PRO A CA 1
ATOM 663 C C . PRO A 1 88 ? 6.823 -9.347 6.644 1.00 58.59 88 PRO A C 1
ATOM 665 O O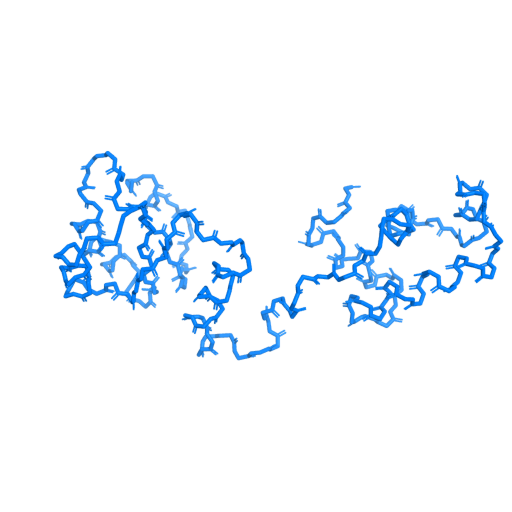 . PRO A 1 88 ? 6.989 -10.264 5.849 1.00 58.59 88 PRO A O 1
ATOM 668 N N . ASP A 1 89 ? 7.207 -8.080 6.431 1.00 54.97 89 ASP A N 1
ATOM 669 C CA . ASP A 1 89 ? 8.149 -7.432 5.482 1.00 54.97 89 ASP A CA 1
ATOM 670 C C . ASP A 1 89 ? 8.285 -7.902 4.006 1.00 54.97 89 ASP A C 1
ATOM 672 O O . ASP A 1 89 ? 8.668 -7.112 3.140 1.00 54.97 89 ASP A O 1
ATOM 676 N N . GLU A 1 90 ? 7.986 -9.151 3.657 1.00 53.47 90 GLU A N 1
ATOM 677 C CA . GLU A 1 90 ? 8.073 -9.692 2.294 1.00 53.47 90 GLU A CA 1
ATOM 678 C C . GLU A 1 90 ? 6.907 -9.261 1.393 1.00 53.47 90 GLU A C 1
ATOM 680 O O . GLU A 1 90 ? 7.046 -9.260 0.171 1.00 53.47 90 GLU A O 1
ATOM 685 N N . HIS A 1 91 ? 5.767 -8.877 1.977 1.00 50.84 91 HIS A N 1
ATOM 686 C CA . HIS A 1 91 ? 4.516 -8.645 1.240 1.00 50.84 91 HIS A CA 1
ATOM 687 C C . HIS A 1 91 ? 4.061 -7.181 1.193 1.00 50.84 91 HIS A C 1
ATOM 689 O O . HIS A 1 91 ? 3.154 -6.846 0.427 1.00 50.84 91 HIS A O 1
ATOM 695 N N . LEU A 1 92 ? 4.685 -6.303 1.979 1.00 50.00 92 LEU A N 1
ATOM 696 C CA . LEU A 1 92 ? 4.396 -4.873 1.962 1.00 50.00 92 LEU A CA 1
ATOM 697 C C . LEU A 1 92 ? 5.198 -4.212 0.829 1.00 50.00 92 LEU A C 1
ATOM 699 O O . LEU A 1 92 ? 6.384 -4.508 0.665 1.00 50.00 92 LEU A O 1
ATOM 703 N N . PRO A 1 93 ? 4.590 -3.332 0.012 1.00 47.84 93 PRO A N 1
ATOM 704 C CA . PRO A 1 93 ? 5.313 -2.645 -1.050 1.00 47.84 93 PRO A CA 1
ATOM 705 C C . PRO A 1 93 ? 6.426 -1.779 -0.438 1.00 47.84 93 PRO A C 1
ATOM 707 O O . PRO A 1 93 ? 6.175 -0.718 0.133 1.00 47.84 93 PRO A O 1
ATOM 710 N N . LYS A 1 94 ? 7.670 -2.261 -0.539 1.00 52.62 94 LYS A N 1
ATOM 711 C CA . LYS A 1 94 ? 8.876 -1.583 -0.051 1.00 52.62 94 LYS A CA 1
ATOM 712 C C . LYS A 1 94 ? 9.062 -0.250 -0.768 1.00 52.62 94 LYS A C 1
ATOM 714 O O . LYS A 1 94 ? 9.535 -0.242 -1.897 1.00 52.62 94 LYS A O 1
ATOM 719 N N . ALA A 1 95 ? 8.768 0.849 -0.067 1.00 56.41 95 ALA A N 1
ATOM 720 C CA . ALA A 1 95 ? 8.902 2.237 -0.520 1.00 56.41 95 ALA A CA 1
ATOM 721 C C . ALA A 1 95 ? 8.144 2.557 -1.834 1.00 56.41 95 ALA A C 1
ATOM 723 O O . ALA A 1 95 ? 7.886 1.689 -2.665 1.00 56.41 95 ALA A O 1
ATOM 724 N N . PRO A 1 96 ? 7.756 3.822 -2.080 1.00 58.00 96 PRO A N 1
ATOM 725 C CA . PRO A 1 96 ? 7.264 4.191 -3.401 1.00 58.00 96 PRO A CA 1
ATOM 726 C C . PRO A 1 96 ? 8.351 3.866 -4.431 1.00 58.00 96 PRO A C 1
ATOM 728 O O . PRO A 1 96 ? 9.482 4.343 -4.310 1.00 58.00 96 PRO A O 1
ATOM 731 N N . LEU A 1 97 ? 8.006 3.040 -5.423 1.00 66.88 97 LEU A N 1
ATOM 732 C CA . LEU A 1 97 ? 8.878 2.699 -6.542 1.00 66.88 97 LEU A CA 1
ATOM 733 C C . LEU A 1 97 ? 9.434 3.989 -7.149 1.00 66.88 97 LEU A C 1
ATOM 735 O O . LEU A 1 97 ? 8.702 4.779 -7.746 1.00 66.88 97 LEU A O 1
ATOM 739 N N . LYS A 1 98 ? 10.738 4.224 -6.979 1.00 74.94 98 LYS A N 1
ATOM 740 C CA . LYS A 1 98 ? 11.421 5.417 -7.494 1.00 74.94 98 LYS A CA 1
ATOM 741 C C . LYS A 1 98 ? 11.751 5.245 -8.975 1.00 74.94 98 LYS A C 1
ATOM 743 O O . LYS A 1 98 ? 12.916 5.266 -9.364 1.00 74.94 98 LYS A O 1
ATOM 748 N N . LEU A 1 99 ? 10.726 5.047 -9.796 1.00 87.00 99 LEU A N 1
ATOM 749 C CA . LEU A 1 99 ? 10.871 5.078 -11.244 1.00 87.00 99 LEU A CA 1
ATOM 750 C C . LEU A 1 99 ? 10.844 6.533 -11.724 1.00 87.00 99 LEU A C 1
ATOM 752 O O . LEU A 1 99 ? 9.984 7.327 -11.344 1.00 87.00 99 LEU A O 1
ATOM 756 N N . THR A 1 100 ? 11.805 6.891 -12.565 1.00 90.38 100 THR A N 1
ATOM 757 C CA . THR A 1 100 ? 11.817 8.170 -13.287 1.00 90.38 100 THR A CA 1
ATOM 758 C C . THR A 1 100 ? 10.766 8.154 -14.405 1.00 90.38 100 THR A C 1
ATOM 760 O O . THR A 1 100 ? 10.422 7.072 -14.889 1.00 90.38 100 THR A O 1
ATOM 763 N N . PRO A 1 101 ? 10.294 9.318 -14.894 1.00 89.62 101 PRO A N 1
ATOM 764 C CA . PRO A 1 101 ? 9.336 9.373 -16.006 1.00 89.62 101 PRO A CA 1
ATOM 765 C C . PRO A 1 101 ? 9.778 8.545 -17.222 1.00 89.62 101 PRO A C 1
ATOM 767 O O . PRO A 1 101 ? 9.001 7.781 -17.786 1.00 89.62 101 PRO A O 1
ATOM 770 N N . ARG A 1 102 ? 11.076 8.589 -17.546 1.00 91.94 102 ARG A N 1
ATOM 771 C CA . ARG A 1 102 ? 11.652 7.813 -18.648 1.00 91.94 102 ARG A CA 1
ATOM 772 C C . ARG A 1 102 ? 11.606 6.302 -18.415 1.00 91.94 102 ARG A C 1
ATOM 774 O O . ARG A 1 102 ? 11.428 5.538 -19.355 1.00 91.94 102 ARG A O 1
ATOM 781 N N . GLN A 1 103 ? 11.776 5.854 -17.173 1.00 93.31 103 GLN A N 1
ATOM 782 C CA . GLN A 1 103 ? 11.665 4.435 -16.828 1.00 93.31 103 GLN A CA 1
ATOM 783 C C . GLN A 1 103 ? 10.212 3.952 -16.890 1.00 93.31 103 GLN A C 1
ATOM 785 O O . GLN A 1 103 ? 9.992 2.822 -17.311 1.00 93.31 103 GLN A O 1
ATOM 790 N N . TYR A 1 104 ? 9.231 4.801 -16.561 1.00 92.44 104 TYR A N 1
ATOM 791 C CA . TYR A 1 104 ? 7.814 4.489 -16.779 1.00 92.44 1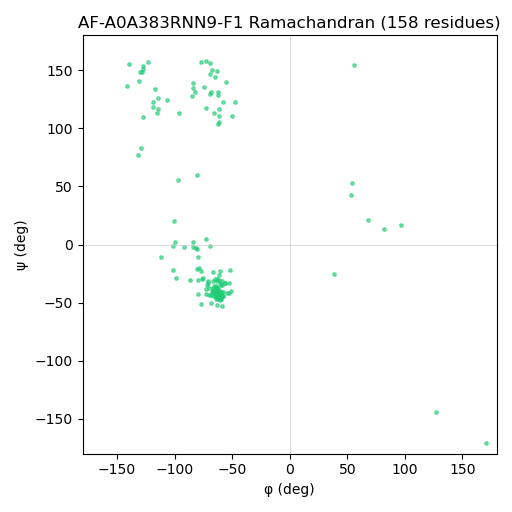04 TYR A CA 1
ATOM 792 C C . TYR A 1 104 ? 7.489 4.291 -18.263 1.00 92.44 104 TYR A C 1
ATOM 794 O O . TYR A 1 104 ? 6.873 3.290 -18.615 1.00 92.44 104 TYR A O 1
ATOM 802 N N . GLU A 1 105 ? 7.963 5.180 -19.141 1.00 93.81 105 GLU A N 1
ATOM 803 C CA . GLU A 1 105 ? 7.802 5.021 -20.597 1.00 93.81 105 GLU A CA 1
ATOM 804 C C . GLU A 1 105 ? 8.407 3.700 -21.097 1.00 93.81 105 GLU A C 1
ATOM 806 O O . GLU A 1 105 ? 7.801 2.974 -21.886 1.00 93.81 105 GLU A O 1
ATOM 811 N N . VAL A 1 106 ? 9.607 3.357 -20.618 1.00 94.88 106 VAL A N 1
ATOM 812 C CA . VAL A 1 106 ? 10.263 2.087 -20.961 1.00 94.88 106 VAL A CA 1
ATOM 813 C C . VAL A 1 106 ? 9.478 0.891 -20.415 1.00 94.88 106 VAL A C 1
ATOM 815 O O . VAL A 1 106 ? 9.342 -0.105 -21.124 1.00 94.88 106 VAL A O 1
ATOM 818 N N . LEU A 1 107 ? 8.950 0.976 -19.193 1.00 93.94 107 LEU A N 1
ATOM 819 C CA . LEU A 1 107 ? 8.157 -0.079 -18.560 1.00 93.94 107 LEU A CA 1
ATOM 820 C C . LEU A 1 107 ? 6.847 -0.349 -19.313 1.00 93.94 107 LEU A C 1
ATOM 822 O O . LEU A 1 107 ? 6.490 -1.511 -19.503 1.00 93.94 107 LEU A O 1
ATOM 826 N N . ASP A 1 108 ? 6.177 0.696 -19.796 1.00 93.94 108 ASP A N 1
ATOM 827 C CA . ASP A 1 108 ? 4.954 0.579 -20.596 1.00 93.94 108 ASP A CA 1
ATOM 828 C C . ASP A 1 108 ? 5.213 -0.137 -21.932 1.00 93.94 108 ASP A C 1
ATOM 830 O O . ASP A 1 108 ? 4.534 -1.096 -22.302 1.00 93.94 108 ASP A O 1
ATOM 834 N N . LEU A 1 109 ? 6.289 0.235 -22.629 1.00 94.38 109 LEU A N 1
ATOM 835 C CA . LEU A 1 109 ? 6.660 -0.428 -23.881 1.00 94.38 109 LEU A CA 1
ATOM 836 C C . LEU A 1 109 ? 7.187 -1.857 -23.660 1.00 94.38 109 LEU A C 1
ATOM 838 O O . LEU A 1 109 ? 6.982 -2.734 -24.505 1.00 94.38 109 LEU A O 1
ATOM 842 N N . LEU A 1 110 ? 7.848 -2.1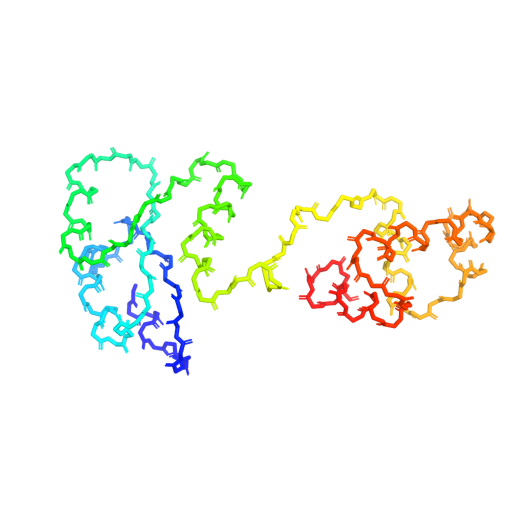16 -22.528 1.00 92.69 110 LEU A N 1
ATOM 843 C CA . LEU A 1 110 ? 8.223 -3.468 -22.105 1.00 92.69 110 LEU A CA 1
ATOM 844 C C . LEU A 1 110 ? 6.988 -4.344 -21.875 1.00 92.69 110 LEU A C 1
ATOM 846 O O . LEU A 1 110 ? 7.000 -5.501 -22.305 1.00 92.69 110 LEU A O 1
ATOM 850 N N . HIS A 1 111 ? 5.953 -3.795 -21.226 1.00 91.44 111 HIS A N 1
ATOM 851 C CA . HIS A 1 111 ? 4.676 -4.462 -20.968 1.00 91.44 111 HIS A CA 1
ATOM 852 C C . HIS A 1 111 ? 3.970 -4.863 -22.270 1.00 91.44 111 HIS A C 1
ATOM 854 O O . HIS A 1 111 ? 3.505 -5.993 -22.396 1.00 91.44 111 HIS A O 1
ATOM 860 N N . GLN A 1 112 ? 4.016 -3.998 -23.285 1.00 91.50 112 GLN A N 1
ATOM 861 C CA . GLN A 1 112 ? 3.520 -4.274 -24.641 1.00 91.50 112 GLN A CA 1
ATOM 862 C C . GLN A 1 112 ? 4.353 -5.321 -25.418 1.00 91.50 112 GLN A C 1
ATOM 864 O O . GLN A 1 112 ? 4.051 -5.628 -26.571 1.00 91.50 112 GLN A O 1
ATOM 869 N N . GLY A 1 113 ? 5.429 -5.859 -24.833 1.00 92.38 113 GLY A N 1
ATOM 870 C CA . GLY A 1 113 ? 6.260 -6.894 -25.452 1.00 92.38 113 GLY A CA 1
ATOM 871 C C . GLY A 1 113 ? 7.298 -6.374 -26.452 1.00 92.38 113 GLY A C 1
ATOM 872 O O . GLY A 1 113 ? 7.897 -7.171 -27.176 1.00 92.38 113 GLY A O 1
ATOM 873 N N . LEU A 1 114 ? 7.567 -5.063 -26.502 1.00 94.44 114 LEU A N 1
ATOM 874 C CA . LEU A 1 114 ? 8.525 -4.516 -27.466 1.00 94.44 114 LEU A CA 1
ATOM 875 C C . LEU A 1 114 ? 9.972 -4.921 -27.143 1.00 94.44 114 LEU A C 1
ATOM 877 O O . LEU A 1 114 ? 10.390 -5.038 -25.987 1.00 94.44 114 LEU A O 1
ATOM 881 N N . SER A 1 115 ? 10.776 -5.101 -28.191 1.00 95.38 115 SER A N 1
ATOM 882 C CA . SER A 1 115 ? 12.222 -5.308 -28.066 1.00 95.38 115 SER A CA 1
ATOM 883 C C . SER A 1 115 ? 12.951 -3.993 -27.771 1.00 95.38 115 SER A C 1
ATOM 885 O O . SER A 1 115 ? 12.480 -2.920 -28.148 1.00 95.38 115 SER A O 1
ATOM 887 N N . ASN A 1 116 ? 14.147 -4.059 -27.174 1.00 95.50 116 ASN A N 1
ATOM 888 C CA . ASN A 1 116 ? 14.937 -2.863 -26.840 1.00 95.50 116 ASN A CA 1
ATOM 889 C C . ASN A 1 116 ? 15.214 -1.978 -28.066 1.00 95.50 116 ASN A C 1
ATOM 891 O O . ASN A 1 116 ? 15.224 -0.755 -27.962 1.00 95.50 116 ASN A O 1
ATOM 895 N N . LYS A 1 117 ? 15.365 -2.596 -29.243 1.00 95.69 117 LYS A N 1
ATOM 896 C CA . LYS A 1 117 ? 15.526 -1.898 -30.521 1.00 95.69 117 LYS A CA 1
ATOM 897 C C . LYS A 1 117 ? 14.283 -1.091 -30.910 1.00 95.69 117 LYS A C 1
ATOM 899 O O . LYS A 1 117 ? 14.412 0.035 -31.382 1.00 95.69 117 LYS A O 1
ATOM 904 N N . LEU A 1 118 ? 13.083 -1.649 -30.729 1.00 96.56 118 LEU A N 1
ATOM 905 C CA . LEU A 1 118 ? 11.827 -0.949 -31.027 1.00 96.56 118 LEU A CA 1
ATOM 906 C C . LEU A 1 118 ? 11.522 0.136 -29.992 1.00 96.56 118 LEU A C 1
ATOM 908 O O . LEU A 1 118 ? 11.087 1.219 -30.371 1.00 96.56 118 LEU A O 1
ATOM 912 N N . ILE A 1 119 ? 11.808 -0.127 -28.714 1.00 96.19 119 ILE A N 1
ATOM 913 C CA . ILE A 1 119 ? 11.706 0.866 -27.636 1.00 96.19 119 ILE A CA 1
ATOM 914 C C . ILE A 1 119 ? 12.624 2.055 -27.932 1.00 96.19 119 ILE A C 1
ATOM 916 O O . ILE A 1 119 ? 12.178 3.196 -27.875 1.00 96.19 119 ILE A O 1
ATOM 920 N N . GLY A 1 120 ? 13.873 1.791 -28.330 1.00 96.94 120 GLY A N 1
ATOM 921 C CA . GLY A 1 120 ? 14.833 2.835 -28.692 1.00 96.94 120 GLY A CA 1
ATOM 922 C C . GLY A 1 120 ? 14.326 3.716 -29.828 1.00 96.94 120 GLY A C 1
ATOM 923 O O . GLY A 1 120 ? 14.344 4.934 -29.719 1.00 96.94 120 GLY A O 1
ATOM 924 N N . ARG A 1 121 ? 13.752 3.112 -30.874 1.00 96.12 121 ARG A N 1
ATOM 925 C CA . ARG A 1 121 ? 13.127 3.867 -31.973 1.00 96.12 121 ARG A CA 1
ATOM 926 C C . ARG A 1 121 ? 11.933 4.712 -31.528 1.00 96.12 121 ARG A C 1
ATOM 928 O O . ARG A 1 121 ? 11.764 5.808 -32.040 1.00 96.12 121 ARG A O 1
ATOM 935 N N . ARG A 1 122 ? 11.096 4.208 -30.614 1.00 96.19 122 ARG A N 1
ATOM 936 C CA . ARG A 1 122 ? 9.903 4.926 -30.128 1.00 96.19 122 ARG A CA 1
ATOM 937 C C . ARG A 1 122 ? 10.240 6.102 -29.220 1.00 96.19 122 ARG A C 1
ATOM 939 O O . ARG A 1 122 ? 9.521 7.091 -29.238 1.00 96.19 122 ARG A O 1
ATOM 946 N N . LEU A 1 123 ? 11.295 5.965 -28.423 1.00 94.94 123 LEU A N 1
ATOM 947 C CA . LEU A 1 123 ? 11.694 6.958 -27.427 1.00 94.94 123 LEU A CA 1
ATOM 948 C C . LEU A 1 123 ? 12.839 7.863 -27.896 1.00 94.94 123 LEU A C 1
ATOM 950 O O . LEU A 1 123 ? 13.285 8.699 -27.115 1.00 94.94 123 LEU A O 1
ATOM 954 N N . ASP A 1 124 ? 13.314 7.692 -29.132 1.00 95.88 124 ASP A N 1
ATOM 955 C CA . ASP A 1 124 ? 14.511 8.349 -29.670 1.00 95.88 124 ASP A CA 1
ATOM 956 C C . ASP A 1 124 ? 15.754 8.127 -28.780 1.00 95.88 124 ASP A C 1
ATOM 958 O O . ASP A 1 124 ? 16.417 9.043 -28.301 1.00 95.88 124 ASP A O 1
ATOM 962 N N . LEU A 1 125 ? 16.025 6.854 -28.478 1.00 95.12 125 LEU A N 1
ATOM 963 C CA . LEU A 1 125 ? 17.126 6.394 -27.632 1.00 95.12 125 LEU A CA 1
ATOM 964 C C . LEU A 1 125 ? 17.962 5.322 -28.336 1.00 95.12 125 LEU A C 1
ATOM 966 O O . LEU A 1 125 ? 17.454 4.495 -29.098 1.00 95.12 125 LEU A O 1
ATOM 970 N N . SER A 1 126 ? 19.251 5.258 -27.992 1.00 96.81 126 SER A N 1
ATOM 971 C CA . SER A 1 126 ? 20.099 4.136 -28.403 1.00 96.81 126 SER A CA 1
ATOM 972 C C . SER A 1 126 ? 19.668 2.835 -27.711 1.00 96.81 126 SER A C 1
ATOM 974 O O . SER A 1 126 ? 19.203 2.845 -26.568 1.00 96.81 126 SER A O 1
ATOM 976 N N . GLU A 1 127 ? 19.878 1.687 -28.363 1.00 95.94 127 GLU A N 1
ATOM 977 C CA . GLU A 1 127 ? 19.553 0.380 -27.772 1.00 95.94 127 GLU A CA 1
ATOM 978 C C . GLU A 1 127 ? 20.301 0.137 -26.446 1.00 95.94 127 GLU A C 1
ATOM 980 O O . GLU A 1 127 ? 19.744 -0.443 -25.512 1.00 95.94 127 GLU A O 1
ATOM 985 N N . ASN A 1 128 ? 21.537 0.634 -26.327 1.00 95.69 128 ASN A N 1
ATOM 986 C CA . ASN A 1 128 ? 22.324 0.555 -25.095 1.00 95.69 128 ASN A CA 1
ATOM 987 C C . ASN A 1 128 ? 21.711 1.397 -23.968 1.00 95.69 128 ASN A C 1
ATOM 989 O O . ASN A 1 128 ? 21.634 0.937 -22.830 1.00 95.69 128 ASN A O 1
ATOM 993 N N . THR A 1 129 ? 21.215 2.595 -24.282 1.00 95.56 129 THR A N 1
ATOM 994 C CA . THR A 1 129 ? 20.515 3.452 -23.314 1.00 95.56 129 THR A CA 1
ATOM 995 C C . THR A 1 129 ? 19.237 2.780 -22.818 1.00 95.56 129 THR A C 1
ATOM 997 O O . THR A 1 129 ? 18.969 2.765 -21.617 1.00 95.56 129 THR A O 1
ATOM 1000 N N . VAL A 1 130 ? 18.485 2.142 -23.721 1.00 96.75 130 VAL A N 1
ATOM 1001 C CA . VAL A 1 130 ? 17.300 1.361 -23.345 1.00 96.75 130 VAL A CA 1
ATOM 1002 C C . VAL A 1 130 ? 17.676 0.210 -22.419 1.00 96.75 130 VAL A C 1
ATOM 1004 O O . VAL A 1 130 ? 17.030 0.056 -21.390 1.00 96.75 130 VAL A O 1
ATOM 1007 N N . ARG A 1 131 ? 18.735 -0.562 -22.709 1.00 95.44 131 ARG A N 1
ATOM 1008 C CA . ARG A 1 131 ? 19.203 -1.635 -21.803 1.00 95.44 131 ARG A CA 1
ATOM 1009 C C . ARG A 1 131 ? 19.484 -1.111 -20.393 1.00 95.44 131 ARG A C 1
ATOM 1011 O O . ARG A 1 131 ? 19.066 -1.747 -19.430 1.00 95.44 131 ARG A O 1
ATOM 1018 N N . GLY A 1 132 ? 20.112 0.060 -20.282 1.00 95.81 132 GLY A N 1
ATOM 1019 C CA . GLY A 1 132 ? 20.333 0.727 -18.998 1.00 95.81 132 GLY A CA 1
ATOM 1020 C C . GLY A 1 132 ? 19.026 1.061 -18.270 1.00 95.81 132 GLY A C 1
ATOM 1021 O O . GLY A 1 132 ? 18.870 0.726 -17.096 1.00 95.81 132 GLY A O 1
ATOM 1022 N N . HIS A 1 133 ? 18.048 1.650 -18.966 1.00 95.19 133 HIS A N 1
ATOM 1023 C CA . HIS A 1 133 ? 16.731 1.926 -18.381 1.00 95.19 133 HIS A CA 1
ATOM 1024 C C . HIS A 1 133 ? 15.983 0.654 -17.973 1.00 95.19 133 HIS A C 1
ATOM 1026 O O . HIS A 1 133 ? 15.392 0.630 -16.895 1.00 95.19 133 HIS A O 1
ATOM 1032 N N . VAL A 1 134 ? 16.033 -0.403 -18.789 1.00 95.06 134 VAL A N 1
ATOM 1033 C CA . VAL A 1 134 ? 15.442 -1.708 -18.463 1.00 95.06 134 VAL A CA 1
ATOM 1034 C C . VAL A 1 134 ? 16.060 -2.234 -17.172 1.00 95.06 134 VAL A C 1
ATOM 1036 O O . VAL A 1 134 ? 15.327 -2.506 -16.230 1.00 95.06 134 VAL A O 1
ATOM 1039 N N . GLN A 1 135 ? 17.389 -2.295 -17.074 1.00 94.12 135 GLN A N 1
ATOM 1040 C CA . GLN A 1 135 ? 18.077 -2.807 -15.886 1.00 94.12 135 GLN A CA 1
ATOM 1041 C C . GLN A 1 135 ? 17.747 -2.004 -14.620 1.00 94.12 135 GLN A C 1
ATOM 1043 O O . GLN A 1 135 ? 17.481 -2.590 -13.571 1.00 94.12 135 GLN A O 1
ATOM 1048 N N . ALA A 1 136 ? 17.698 -0.674 -14.721 1.00 91.69 136 ALA A N 1
ATOM 1049 C CA . ALA A 1 136 ? 17.291 0.180 -13.609 1.00 91.69 136 ALA A CA 1
ATOM 1050 C C . ALA A 1 136 ? 15.826 -0.054 -13.200 1.00 91.69 136 ALA A C 1
ATOM 1052 O O . ALA A 1 136 ? 15.515 -0.056 -12.013 1.00 91.69 136 ALA A O 1
ATOM 1053 N N . THR A 1 137 ? 14.941 -0.304 -14.169 1.00 92.06 137 THR A N 1
ATOM 1054 C CA . THR A 1 137 ? 13.524 -0.609 -13.924 1.00 92.06 137 THR A CA 1
ATOM 1055 C C . THR A 1 137 ? 13.351 -1.971 -13.250 1.00 92.06 137 THR A C 1
ATOM 1057 O O . THR A 1 137 ? 12.601 -2.073 -12.285 1.00 92.06 137 THR A O 1
ATOM 1060 N N . LEU A 1 138 ? 14.077 -3.002 -13.702 1.00 90.38 138 LEU A N 1
ATOM 1061 C CA . LEU A 1 138 ? 14.079 -4.329 -13.072 1.00 90.38 138 LEU A CA 1
ATOM 1062 C C . LEU A 1 138 ? 14.561 -4.252 -11.618 1.00 90.38 138 LEU A C 1
ATOM 1064 O O . LEU A 1 138 ? 13.907 -4.778 -10.722 1.00 90.38 138 LEU A O 1
ATOM 1068 N N . SER A 1 139 ? 15.665 -3.534 -11.387 1.00 88.81 139 SER A N 1
ATOM 1069 C CA . SER A 1 139 ? 16.226 -3.311 -10.051 1.00 88.81 139 SER A CA 1
ATOM 1070 C C . SER A 1 139 ? 15.246 -2.568 -9.139 1.00 88.81 139 SER A C 1
ATOM 1072 O O . SER A 1 139 ? 14.993 -3.005 -8.020 1.00 88.81 139 SER A O 1
ATOM 1074 N N . ALA A 1 140 ? 14.618 -1.497 -9.637 1.00 85.75 140 ALA A N 1
ATOM 1075 C CA . ALA A 1 140 ? 13.618 -0.748 -8.881 1.00 85.75 140 ALA A CA 1
ATOM 1076 C C . ALA A 1 140 ? 12.392 -1.603 -8.520 1.00 85.75 140 ALA A C 1
ATOM 1078 O O . ALA A 1 140 ? 11.872 -1.471 -7.418 1.00 85.75 140 ALA A O 1
ATOM 1079 N N . LEU A 1 141 ? 11.957 -2.490 -9.420 1.00 84.75 141 LEU A N 1
ATOM 1080 C CA . LEU A 1 141 ? 10.853 -3.429 -9.195 1.00 84.75 141 LEU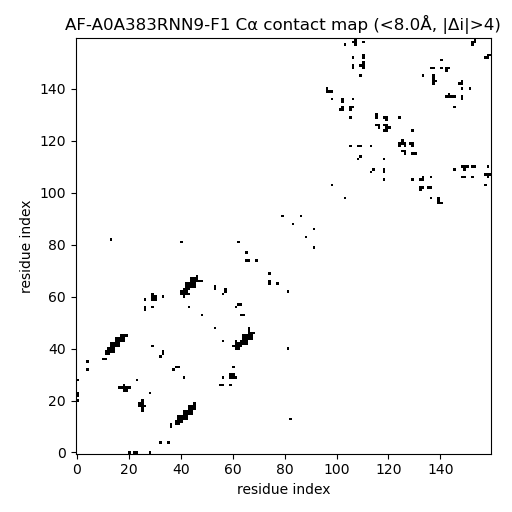 A CA 1
ATOM 1081 C C . LEU A 1 141 ? 11.262 -4.680 -8.395 1.00 84.75 141 LEU A C 1
ATOM 1083 O O . LEU A 1 141 ? 10.397 -5.497 -8.088 1.00 84.75 141 LEU A O 1
ATOM 1087 N N . ASN A 1 142 ? 12.547 -4.833 -8.055 1.00 83.00 142 ASN A N 1
ATOM 1088 C CA . ASN A 1 142 ? 13.120 -6.008 -7.395 1.00 83.00 142 ASN A CA 1
ATOM 1089 C C . ASN A 1 142 ? 12.809 -7.335 -8.123 1.00 83.00 142 ASN A C 1
ATOM 1091 O O . ASN A 1 142 ? 12.466 -8.340 -7.502 1.00 83.00 142 ASN A O 1
ATOM 1095 N N . VAL A 1 143 ? 12.911 -7.325 -9.453 1.00 87.31 143 VAL A N 1
ATOM 1096 C CA . VAL A 1 143 ? 12.670 -8.488 -10.324 1.00 87.31 143 VAL A CA 1
ATOM 1097 C C . VAL A 1 143 ? 13.887 -8.786 -11.186 1.00 87.31 143 VAL A C 1
ATOM 1099 O O . VAL A 1 143 ? 14.715 -7.916 -11.460 1.00 87.31 143 VAL A O 1
ATOM 1102 N N . SER A 1 144 ? 13.985 -10.028 -11.647 1.00 84.88 144 SER A N 1
ATOM 1103 C CA . SER A 1 144 ? 15.149 -10.512 -12.395 1.00 84.88 144 SER A CA 1
ATOM 1104 C C . SER A 1 144 ? 14.911 -10.568 -13.903 1.00 84.88 144 SER A C 1
ATOM 1106 O O . SER A 1 144 ? 15.861 -10.534 -14.689 1.00 84.88 144 SER A O 1
ATOM 1108 N N . SER A 1 145 ? 13.645 -10.620 -14.329 1.00 89.94 145 SER A N 1
ATOM 1109 C CA . SER A 1 145 ? 13.283 -10.794 -15.732 1.00 89.94 145 SER A CA 1
ATOM 1110 C C . SER A 1 145 ? 12.304 -9.737 -16.235 1.00 89.94 145 SER A C 1
ATOM 1112 O O . SER A 1 145 ? 11.483 -9.183 -15.505 1.00 89.94 145 SER A O 1
ATOM 1114 N N . ARG A 1 146 ? 12.351 -9.477 -17.547 1.00 89.88 146 ARG A N 1
ATOM 1115 C CA . ARG A 1 146 ? 11.396 -8.573 -18.208 1.00 89.88 146 ARG A CA 1
ATOM 1116 C C . ARG A 1 146 ? 9.947 -9.057 -18.106 1.00 89.88 146 ARG A C 1
ATOM 1118 O O . ARG A 1 146 ? 9.039 -8.234 -18.083 1.00 89.88 146 ARG A O 1
ATOM 1125 N N . SER A 1 147 ? 9.735 -10.373 -18.060 1.00 88.25 147 SER A N 1
ATOM 1126 C CA . SER A 1 147 ? 8.405 -10.975 -17.941 1.00 88.25 147 SER A CA 1
ATOM 1127 C C . SER A 1 147 ? 7.847 -10.772 -16.535 1.00 88.25 147 SER A C 1
ATOM 1129 O O . SER A 1 147 ? 6.695 -10.369 -16.394 1.00 88.25 147 SER A O 1
ATOM 1131 N N . GLU A 1 148 ? 8.680 -10.954 -15.503 1.00 87.12 148 GLU A N 1
ATOM 1132 C CA . GLU A 1 148 ? 8.334 -10.594 -14.122 1.00 87.12 148 GLU A CA 1
ATOM 1133 C C . GLU A 1 148 ? 8.027 -9.103 -14.001 1.00 87.12 148 GLU A C 1
ATOM 1135 O O . GLU A 1 148 ? 7.019 -8.738 -13.406 1.00 87.12 148 GLU A O 1
ATOM 1140 N N . ALA A 1 149 ? 8.834 -8.237 -14.619 1.00 89.44 149 ALA A N 1
ATOM 1141 C CA . ALA A 1 149 ? 8.590 -6.798 -14.601 1.00 89.44 149 ALA A CA 1
ATOM 1142 C C . ALA A 1 149 ? 7.246 -6.423 -15.230 1.00 89.44 149 ALA A C 1
ATOM 1144 O O . ALA A 1 149 ? 6.493 -5.656 -14.638 1.00 89.44 149 ALA A O 1
ATOM 1145 N N . ALA A 1 150 ? 6.914 -6.993 -16.392 1.00 88.56 150 ALA A N 1
ATOM 1146 C CA . ALA A 1 150 ? 5.626 -6.766 -17.044 1.00 88.56 150 ALA A CA 1
ATOM 1147 C C . ALA A 1 150 ? 4.447 -7.270 -16.190 1.00 88.56 150 ALA A C 1
ATOM 1149 O O . ALA A 1 150 ? 3.399 -6.621 -16.147 1.00 88.56 150 ALA A O 1
ATOM 1150 N N . PHE A 1 151 ? 4.620 -8.399 -15.496 1.00 85.81 151 PHE A N 1
ATOM 1151 C CA . PHE A 1 151 ? 3.618 -8.962 -14.591 1.00 85.81 151 PHE A CA 1
ATOM 1152 C C . PHE A 1 151 ? 3.411 -8.092 -13.343 1.00 85.81 151 PHE A C 1
ATOM 1154 O O . PHE A 1 151 ? 2.279 -7.722 -13.023 1.00 85.81 151 PHE A O 1
ATOM 1161 N N . VAL A 1 152 ? 4.498 -7.718 -12.664 1.00 83.50 152 VAL A N 1
ATOM 1162 C CA . VAL A 1 152 ? 4.473 -6.870 -11.463 1.00 83.50 152 VAL A CA 1
ATOM 1163 C C . VAL A 1 152 ? 3.922 -5.486 -11.791 1.00 83.50 152 VAL A C 1
ATOM 1165 O O . VAL A 1 152 ? 3.061 -4.993 -11.069 1.00 83.50 152 VAL A O 1
ATOM 1168 N N . ALA A 1 153 ? 4.334 -4.885 -12.909 1.00 86.94 153 ALA A N 1
ATOM 1169 C CA . ALA A 1 153 ? 3.835 -3.581 -13.334 1.00 86.94 153 ALA A CA 1
ATOM 1170 C C . ALA A 1 153 ? 2.316 -3.579 -13.550 1.00 86.94 153 ALA A C 1
ATOM 1172 O O . ALA A 1 153 ? 1.643 -2.643 -13.118 1.00 86.94 153 ALA A O 1
ATOM 1173 N N . ARG A 1 154 ? 1.765 -4.646 -14.147 1.00 84.62 154 ARG A N 1
ATOM 1174 C CA . ARG A 1 154 ? 0.314 -4.809 -14.319 1.00 84.62 154 ARG A CA 1
ATOM 1175 C C . ARG A 1 154 ? -0.399 -4.977 -12.977 1.00 84.62 154 ARG A C 1
ATOM 1177 O O . ARG A 1 154 ? -1.426 -4.346 -12.753 1.00 84.62 154 ARG A O 1
ATOM 1184 N N . ARG A 1 155 ? 0.149 -5.794 -12.070 1.00 79.75 155 ARG A N 1
ATOM 1185 C CA . ARG A 1 155 ? -0.419 -6.014 -10.726 1.00 79.75 155 ARG A CA 1
ATOM 1186 C C . ARG A 1 155 ? -0.434 -4.735 -9.885 1.00 79.75 155 ARG A C 1
ATOM 1188 O O . ARG A 1 155 ? -1.374 -4.520 -9.131 1.00 79.75 155 ARG A O 1
ATOM 1195 N N . LEU A 1 156 ? 0.595 -3.902 -10.025 1.00 80.00 156 LEU A N 1
ATOM 1196 C CA . LEU A 1 156 ? 0.723 -2.622 -9.329 1.00 80.00 156 LEU A CA 1
ATOM 1197 C C . LEU A 1 156 ? -0.019 -1.467 -10.026 1.00 80.00 156 LEU A C 1
ATOM 1199 O O . LEU A 1 156 ? -0.004 -0.351 -9.515 1.00 80.00 156 LEU A O 1
ATOM 1203 N N . GLY A 1 157 ? -0.653 -1.706 -11.181 1.00 81.56 157 GLY A N 1
ATOM 1204 C CA . GLY A 1 157 ? -1.382 -0.678 -11.931 1.00 81.56 157 GLY A CA 1
ATOM 1205 C C . GLY A 1 157 ? -0.493 0.415 -12.537 1.00 81.56 157 GLY A C 1
ATOM 1206 O O . GLY A 1 157 ? -0.981 1.507 -12.820 1.00 81.56 157 GLY A O 1
ATOM 1207 N N . LEU A 1 158 ? 0.803 0.139 -12.726 1.00 82.88 158 LEU A N 1
ATOM 1208 C CA . LEU A 1 158 ? 1.772 1.088 -13.295 1.00 82.88 158 LEU A CA 1
ATOM 1209 C C . LEU A 1 158 ? 1.676 1.183 -14.823 1.00 82.88 158 LEU A C 1
ATOM 1211 O O . LEU A 1 158 ? 2.158 2.147 -15.409 1.00 82.88 158 LEU A O 1
ATOM 1215 N N . VAL A 1 159 ? 1.087 0.167 -15.454 1.00 82.44 159 VAL A N 1
ATOM 1216 C CA . VAL A 1 159 ? 0.904 0.016 -16.905 1.00 82.44 159 VAL A CA 1
ATOM 1217 C C . VAL A 1 159 ? -0.491 -0.555 -17.169 1.00 82.44 159 VAL A C 1
ATOM 1219 O O . VAL A 1 159 ? -1.071 -1.187 -16.278 1.00 82.44 159 VAL A O 1
ATOM 1222 N N . ARG A 1 160 ? -1.044 -0.305 -18.359 1.00 71.44 160 ARG A N 1
ATOM 1223 C CA . ARG A 1 160 ? -2.413 -0.693 -18.738 1.00 71.44 160 ARG A CA 1
ATOM 1224 C C . ARG A 1 160 ? -2.443 -1.609 -19.950 1.00 71.44 160 ARG A C 1
ATOM 1226 O O . ARG A 1 160 ? -1.632 -1.381 -20.871 1.00 71.44 160 ARG A O 1
#

Mean predicted aligned error: 13.65 Å

Foldseek 3Di:
DVVVLVDPDQAAAEAEFEQPDPDCGSLNVLLVVCVSHVNHAYEYEYCDPDVVSQVSNVVSRHPYYDHPPDDPVVVLVVVCVSCCVVDPPPPRPDDDLPQDPLLLLLLQVLLVVDQLVVSCVVVVHDSVVSVVSQVSQCVSLVHDDSVVSSVSCVVVVSYD

Radius of gyration: 21.21 Å; Cα contacts (8 Å, |Δi|>4): 174; chains: 1; bounding box: 48×30×56 Å

Sequence (160 aa):
MEQALLCPCEAVHLLLVDVQLEGLSGLEGIALLKQRWPEAKVLMVSASQDAKLMEQALTLGAMGFICKTESPQRLLAQITEALADLWPDEHLPKAPLKLTPRQYEVLDLLHQGLSNKLIGRRLDLSENTVRGHVQATLSALNVSSRSEAAFVARRLGLVR